Protein AF-A0AAI9LKE8-F1 (afdb_monomer)

Foldseek 3Di:
DDDDPPVLVVLVVVCVVVPDPLFDVVLVSVLVVLLVVLVVVLVVLLVVLVVVLVVLVVVLVVVVVVVVVVVVVVVVVDPDPVVVVVVVVVVVVVVVVSVVVSVVVNVVSVVVSVVVSVVSNVVSVVVVVVSVVVSPDGPDD

Mean predicted aligned error: 10.69 Å

Secondary structure (DSSP, 8-state):
--PPP-HHHHHHHHHHHT--TT--HHHHHHHHHHHHHHHHHHHHHHHHHHHHHHHHHHHHHHHHHHHHHHHHHHHHH---HHHHHHHHHHHHHHHHHHHHHHHHHHHHHHHHHHHHHHHHHHHHHHHHHHHHHHHTS----

Radius of gyration: 28.54 Å; Cα contacts (8 Å, |Δi|>4): 41; chains: 1; bounding box: 54×42×85 Å

Solvent-accessible surface area (backbone atoms only — not comparable to full-atom values): 7931 Å² total; per-residue (Å²): 135,84,74,76,82,54,68,67,60,56,50,49,54,57,48,67,77,58,72,53,91,89,61,68,62,66,62,52,54,50,52,54,50,52,53,52,53,37,53,50,50,26,50,48,38,44,51,52,35,51,50,49,52,54,52,50,54,51,50,53,51,54,52,51,52,51,52,50,52,52,49,54,56,53,55,79,70,56,91,53,74,70,62,52,56,58,48,50,56,52,52,52,54,52,50,51,54,52,51,51,49,52,52,50,53,53,50,51,48,55,50,47,26,52,51,53,24,48,51,42,49,52,54,48,52,55,49,52,53,53,51,52,54,59,68,66,52,74,85,81,125

Structure (mmCIF, N/CA/C/O backbone):
data_AF-A0AAI9LKE8-F1
#
_entry.id   AF-A0AAI9LKE8-F1
#
loop_
_atom_site.gro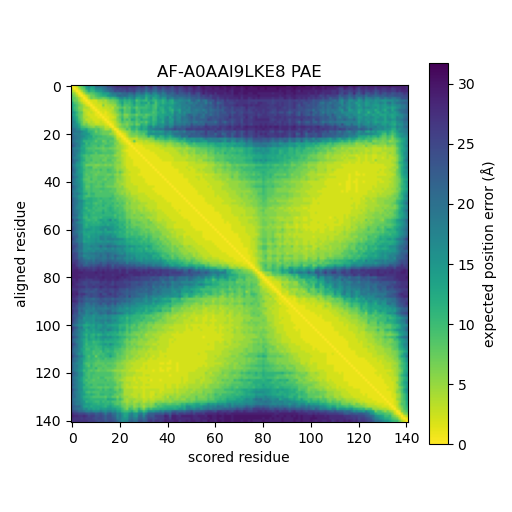up_PDB
_atom_site.id
_atom_site.type_symbol
_atom_site.label_atom_id
_atom_site.label_alt_id
_atom_site.label_comp_id
_atom_site.label_asym_id
_atom_site.label_entity_id
_atom_site.label_seq_id
_atom_site.pdbx_PDB_ins_code
_atom_site.Cartn_x
_atom_site.Cartn_y
_atom_site.Cartn_z
_atom_site.occupancy
_atom_site.B_iso_or_equiv
_atom_site.auth_seq_id
_atom_site.auth_comp_id
_atom_site.auth_asym_id
_atom_site.auth_atom_id
_atom_site.pdbx_PDB_model_num
ATOM 1 N N . MET A 1 1 ? 17.554 28.063 -16.365 1.00 35.84 1 MET A N 1
ATOM 2 C CA . MET A 1 1 ? 16.530 27.008 -16.217 1.00 35.84 1 MET A CA 1
ATOM 3 C C . MET A 1 1 ? 17.131 25.725 -16.773 1.00 35.84 1 MET A C 1
ATOM 5 O O . MET A 1 1 ? 17.137 25.557 -17.983 1.00 35.84 1 MET A O 1
ATOM 9 N N . ALA A 1 2 ? 17.767 24.900 -15.940 1.00 40.44 2 ALA A N 1
ATOM 10 C CA . ALA A 1 2 ? 18.323 23.631 -16.404 1.00 40.44 2 ALA A CA 1
ATOM 11 C C . ALA A 1 2 ? 17.180 22.613 -16.464 1.00 40.44 2 ALA A C 1
ATOM 13 O O . ALA A 1 2 ? 16.638 22.225 -15.432 1.00 40.44 2 ALA A O 1
ATOM 14 N N . THR A 1 3 ? 16.768 22.247 -17.674 1.00 47.47 3 THR A N 1
ATOM 15 C CA . THR A 1 3 ? 15.881 21.110 -17.915 1.00 47.47 3 THR A CA 1
ATOM 16 C C . THR A 1 3 ? 16.564 19.878 -17.330 1.00 47.47 3 THR A C 1
ATOM 18 O O . THR A 1 3 ? 17.712 19.604 -17.679 1.00 47.47 3 THR A O 1
ATOM 21 N N . ALA A 1 4 ? 15.902 19.170 -16.411 1.00 55.88 4 ALA A N 1
ATOM 22 C CA . ALA A 1 4 ? 16.426 17.909 -15.901 1.00 55.88 4 ALA A CA 1
ATOM 23 C C . ALA A 1 4 ? 16.731 16.996 -17.105 1.00 55.88 4 ALA A C 1
ATOM 25 O O . ALA A 1 4 ? 15.871 16.885 -17.988 1.00 55.88 4 ALA A O 1
ATOM 26 N N . PRO A 1 5 ? 17.940 16.412 -17.197 1.00 56.72 5 PRO A N 1
ATOM 27 C CA . PRO A 1 5 ? 18.307 15.566 -18.323 1.00 56.72 5 PRO A CA 1
ATOM 28 C C . PRO A 1 5 ? 17.294 14.430 -18.393 1.00 56.72 5 PRO A C 1
ATOM 30 O O . PRO A 1 5 ? 17.110 13.686 -17.430 1.00 56.72 5 PRO A O 1
ATOM 33 N N . ASN A 1 6 ? 16.555 14.369 -19.498 1.00 68.06 6 ASN A N 1
ATOM 34 C CA . ASN A 1 6 ? 15.546 13.349 -19.688 1.00 68.06 6 ASN A CA 1
ATOM 35 C C . ASN A 1 6 ? 16.302 12.055 -20.038 1.00 68.06 6 ASN A C 1
ATOM 37 O O . ASN A 1 6 ? 16.861 11.967 -21.135 1.00 68.06 6 ASN A O 1
ATOM 41 N N . PRO A 1 7 ? 16.367 11.057 -19.137 1.00 66.06 7 PRO A N 1
ATOM 42 C CA . PRO A 1 7 ? 17.236 9.892 -19.318 1.00 66.06 7 PRO A CA 1
ATOM 43 C C . PRO A 1 7 ? 16.906 9.138 -20.612 1.00 66.06 7 PRO A C 1
ATOM 45 O O . PRO A 1 7 ? 17.780 8.553 -21.247 1.00 66.06 7 PRO A O 1
ATOM 48 N N . PHE A 1 8 ? 15.655 9.234 -21.064 1.00 66.25 8 PHE A N 1
ATOM 49 C CA . PHE A 1 8 ? 15.201 8.695 -22.338 1.00 66.25 8 PHE A CA 1
ATOM 50 C C . PHE A 1 8 ? 15.860 9.356 -23.555 1.00 66.25 8 PHE A C 1
ATOM 52 O O . PHE A 1 8 ? 16.210 8.659 -24.507 1.00 66.25 8 PHE A O 1
ATOM 59 N N . THR A 1 9 ? 16.063 10.678 -23.551 1.00 70.62 9 THR A N 1
ATOM 60 C CA . THR A 1 9 ? 16.678 11.379 -24.692 1.00 70.62 9 THR A CA 1
ATOM 61 C C . THR A 1 9 ? 18.171 11.098 -24.809 1.00 70.62 9 THR A C 1
ATOM 63 O O . THR A 1 9 ? 18.682 11.005 -25.924 1.00 70.62 9 THR A O 1
ATOM 66 N N . ASP A 1 10 ? 18.861 10.900 -23.686 1.00 73.19 10 ASP A N 1
ATOM 67 C CA . ASP A 1 10 ? 20.295 10.592 -23.684 1.00 73.19 10 ASP A CA 1
ATOM 68 C C . ASP A 1 10 ? 20.560 9.145 -24.112 1.00 73.19 10 ASP A C 1
ATOM 70 O O . ASP A 1 10 ? 21.466 8.891 -24.907 1.00 73.19 10 ASP A O 1
ATOM 74 N N . ILE A 1 11 ? 19.706 8.206 -23.685 1.00 69.12 11 ILE A N 1
ATOM 75 C CA . ILE A 1 11 ? 19.717 6.824 -24.182 1.00 69.12 11 ILE A CA 1
ATOM 76 C C . ILE A 1 11 ? 19.443 6.803 -25.690 1.00 69.12 11 ILE A C 1
ATOM 78 O O . ILE A 1 11 ? 20.171 6.149 -26.427 1.00 69.12 11 ILE A O 1
ATOM 82 N N . THR A 1 12 ? 18.451 7.559 -26.170 1.00 68.69 12 THR A N 1
ATOM 83 C CA . THR A 1 12 ? 18.125 7.622 -27.607 1.00 68.69 12 THR A CA 1
ATOM 84 C C . THR A 1 12 ? 19.320 8.117 -28.432 1.00 68.69 12 THR A C 1
ATOM 86 O O . THR A 1 12 ? 19.683 7.485 -29.419 1.00 68.69 12 THR A O 1
ATOM 89 N N . LYS A 1 13 ? 20.006 9.178 -27.985 1.00 71.19 13 LYS A N 1
ATOM 90 C CA . LYS A 1 13 ? 21.203 9.714 -28.660 1.00 71.19 13 LYS A CA 1
ATOM 91 C C . LYS A 1 13 ? 22.396 8.756 -28.646 1.00 71.19 13 LYS A C 1
ATOM 93 O O . LYS A 1 13 ? 23.087 8.630 -29.655 1.00 71.19 13 LYS A O 1
ATOM 98 N N . LEU A 1 14 ? 22.646 8.079 -27.524 1.00 68.06 14 LEU A N 1
ATOM 99 C CA . LEU A 1 14 ? 23.705 7.065 -27.423 1.00 68.06 14 LEU A CA 1
ATOM 100 C C . LEU A 1 14 ? 23.441 5.874 -28.356 1.00 68.06 14 LEU A C 1
ATOM 102 O O . LEU A 1 14 ? 24.366 5.351 -28.975 1.00 68.06 14 LEU A O 1
ATOM 106 N N . LEU A 1 15 ? 22.177 5.475 -28.490 1.00 62.56 15 LEU A N 1
ATOM 107 C CA . LEU A 1 15 ? 21.743 4.370 -29.343 1.00 62.56 15 LEU A CA 1
ATOM 108 C C . LEU A 1 15 ? 21.756 4.729 -30.841 1.00 62.56 15 LEU A C 1
ATOM 110 O O . LEU A 1 15 ? 22.109 3.885 -31.662 1.00 62.56 15 LEU A O 1
ATOM 114 N N . GLU A 1 16 ? 21.445 5.975 -31.210 1.00 67.94 16 GLU A N 1
ATOM 115 C CA . GLU A 1 16 ? 21.570 6.476 -32.589 1.00 67.94 16 GLU A CA 1
ATOM 116 C C . GLU A 1 16 ? 23.020 6.486 -33.095 1.00 67.94 16 GLU A C 1
ATOM 118 O O . GLU A 1 16 ? 23.255 6.255 -34.283 1.00 67.94 16 GLU A O 1
ATOM 123 N N . GLN A 1 17 ? 23.989 6.722 -32.205 1.00 67.38 17 GLN A N 1
ATOM 124 C CA . GLN A 1 17 ? 25.419 6.689 -32.531 1.00 67.38 17 GLN A CA 1
ATOM 125 C C . GLN A 1 17 ? 25.971 5.262 -32.693 1.00 67.38 17 GLN A C 1
ATOM 127 O O . GLN A 1 17 ? 26.956 5.068 -33.399 1.00 67.38 17 GLN A O 1
ATOM 132 N N . TYR A 1 18 ? 25.319 4.262 -32.090 1.00 62.03 18 TYR A N 1
ATOM 133 C CA . TYR A 1 18 ? 25.705 2.845 -32.109 1.00 62.03 18 TYR A CA 1
ATOM 134 C C . TYR A 1 18 ? 24.708 1.986 -32.905 1.00 62.03 18 TYR A C 1
ATOM 136 O O . TYR A 1 18 ? 24.372 0.881 -32.486 1.00 62.03 18 TYR A O 1
ATOM 144 N N . LYS A 1 19 ? 24.206 2.466 -34.054 1.00 60.47 19 LYS A N 1
ATOM 145 C CA . LYS A 1 19 ? 23.330 1.668 -34.938 1.00 60.47 19 LYS A CA 1
ATOM 146 C C . LYS A 1 19 ? 24.004 0.343 -35.320 1.00 60.47 19 LYS A C 1
ATOM 148 O O . LYS A 1 19 ? 24.828 0.294 -36.230 1.00 60.47 19 LYS A O 1
ATOM 153 N N . LEU A 1 20 ? 23.636 -0.731 -34.624 1.00 64.12 20 LEU A N 1
ATOM 154 C CA . LEU A 1 20 ? 24.098 -2.085 -34.897 1.00 64.12 20 LEU A CA 1
ATOM 155 C C . LEU A 1 20 ? 23.227 -2.679 -36.017 1.00 64.12 20 LEU A C 1
ATOM 157 O O . LEU A 1 20 ? 22.007 -2.767 -35.849 1.00 64.12 20 LEU A O 1
ATOM 161 N N . PRO A 1 21 ? 23.804 -3.073 -37.167 1.00 63.34 21 PRO A N 1
ATOM 162 C CA . PRO A 1 21 ? 23.034 -3.686 -38.243 1.00 63.34 21 PRO A CA 1
ATOM 163 C C . PRO A 1 21 ? 22.354 -4.970 -37.744 1.00 63.34 21 PRO A C 1
ATOM 165 O O . PRO A 1 21 ? 23.006 -5.841 -37.173 1.00 63.34 21 PRO A O 1
ATOM 168 N N . GLY A 1 22 ? 21.036 -5.070 -37.946 1.00 65.44 22 GLY A N 1
ATOM 169 C CA . GLY A 1 22 ? 20.217 -6.206 -37.502 1.00 65.44 22 GLY A CA 1
ATOM 170 C C . GLY A 1 22 ? 19.532 -6.048 -36.136 1.00 65.44 22 GLY A C 1
ATOM 171 O O . GLY A 1 22 ? 18.836 -6.971 -35.724 1.00 65.44 22 GLY A O 1
ATOM 172 N N . VAL A 1 23 ? 19.680 -4.908 -35.447 1.00 70.88 23 VAL A N 1
ATOM 173 C CA . VAL A 1 23 ? 19.014 -4.628 -34.159 1.00 70.88 23 VAL A CA 1
ATOM 174 C C . VAL A 1 23 ? 17.944 -3.543 -34.322 1.00 70.88 23 VAL A C 1
ATOM 176 O O . VAL A 1 23 ? 18.231 -2.446 -34.801 1.00 70.88 23 VAL A O 1
ATOM 179 N N . ASP A 1 24 ? 16.711 -3.828 -33.892 1.00 78.12 24 ASP A N 1
ATOM 180 C CA . ASP A 1 24 ? 15.621 -2.846 -33.875 1.00 78.12 24 ASP A CA 1
ATOM 181 C C . ASP A 1 24 ? 15.693 -1.953 -32.623 1.00 78.12 24 ASP A C 1
ATOM 183 O O . ASP A 1 24 ? 15.239 -2.309 -31.532 1.00 78.12 24 ASP A O 1
ATOM 187 N N . MET A 1 25 ? 16.275 -0.764 -32.792 1.00 75.94 25 MET A N 1
ATOM 188 C CA . MET A 1 25 ? 16.451 0.213 -31.712 1.00 75.94 25 MET A CA 1
ATOM 189 C C . MET A 1 25 ? 15.130 0.822 -31.231 1.00 75.94 25 MET A C 1
ATOM 191 O O . MET A 1 25 ? 15.024 1.179 -30.057 1.00 75.94 25 MET A O 1
ATOM 195 N N . THR A 1 26 ? 14.118 0.914 -32.099 1.00 80.31 26 THR A N 1
ATOM 196 C CA . THR A 1 26 ? 12.791 1.421 -31.726 1.00 80.31 26 THR A CA 1
ATOM 197 C C . THR A 1 26 ? 12.150 0.485 -30.711 1.00 80.31 26 THR A C 1
ATOM 199 O O . THR A 1 26 ? 11.710 0.933 -29.653 1.00 80.31 26 THR A O 1
ATOM 202 N N . SER A 1 27 ? 12.216 -0.823 -30.972 1.00 81.75 27 SER A N 1
ATOM 203 C CA . SER A 1 27 ? 11.731 -1.853 -30.049 1.00 81.75 27 SER A CA 1
ATOM 204 C C . SER A 1 27 ? 12.435 -1.810 -28.684 1.00 81.75 27 SER A C 1
ATOM 206 O O . SER A 1 27 ? 11.796 -2.010 -27.651 1.00 81.75 27 SER A O 1
ATOM 208 N N . ILE A 1 28 ? 13.736 -1.492 -28.637 1.00 81.81 28 ILE A N 1
ATOM 209 C CA . ILE A 1 28 ? 14.483 -1.346 -27.372 1.00 81.81 28 ILE A CA 1
ATOM 210 C C . ILE A 1 28 ? 14.013 -0.118 -26.582 1.00 81.81 28 I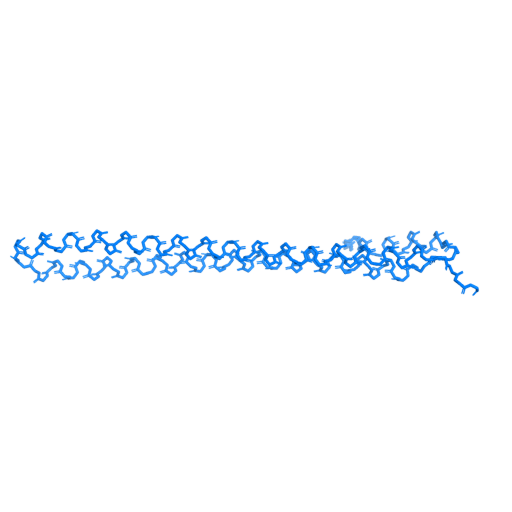LE A C 1
ATOM 212 O O . ILE A 1 28 ? 13.817 -0.202 -25.367 1.00 81.81 28 ILE A O 1
ATOM 216 N N . ILE A 1 29 ? 13.834 1.024 -27.249 1.00 84.56 29 ILE A N 1
ATOM 217 C CA . ILE A 1 29 ? 13.359 2.257 -26.604 1.00 84.56 29 ILE A CA 1
ATOM 218 C C . ILE A 1 29 ? 11.939 2.057 -26.067 1.00 84.56 29 ILE A C 1
ATOM 220 O O . ILE A 1 29 ? 11.653 2.433 -24.928 1.00 84.56 29 ILE A O 1
ATOM 224 N N . GLU A 1 30 ? 11.064 1.415 -26.841 1.00 86.31 30 GLU A N 1
ATOM 225 C CA . GLU A 1 30 ? 9.719 1.061 -26.388 1.00 86.31 30 GLU A CA 1
ATOM 226 C C . GLU A 1 30 ? 9.742 0.101 -25.195 1.00 86.31 30 GLU A C 1
ATOM 228 O O . GLU A 1 30 ? 9.017 0.325 -24.226 1.00 86.31 30 GLU A O 1
ATOM 233 N N . ALA A 1 31 ? 10.602 -0.922 -25.203 1.00 86.06 31 ALA A N 1
ATOM 234 C CA . ALA A 1 31 ? 10.762 -1.828 -24.066 1.00 86.06 31 ALA A CA 1
ATOM 235 C C . ALA A 1 31 ? 11.171 -1.071 -22.789 1.00 86.06 31 ALA A C 1
ATOM 237 O O . ALA A 1 31 ? 10.595 -1.294 -21.723 1.00 86.06 31 ALA A O 1
ATOM 238 N N . ARG A 1 32 ? 12.099 -0.110 -22.900 1.00 85.62 32 ARG A N 1
ATOM 239 C CA . ARG A 1 32 ? 12.520 0.738 -21.770 1.00 85.62 32 ARG A CA 1
ATOM 240 C C . ARG A 1 32 ? 11.430 1.682 -21.284 1.00 85.62 32 ARG A C 1
ATOM 242 O O . ARG A 1 32 ? 11.326 1.934 -20.085 1.00 85.62 32 ARG A O 1
ATOM 249 N N . ARG A 1 33 ? 10.604 2.196 -22.195 1.00 89.19 33 ARG A N 1
ATOM 250 C CA . ARG A 1 33 ? 9.421 2.983 -21.837 1.00 89.19 33 ARG A CA 1
ATOM 251 C C . ARG A 1 33 ? 8.444 2.150 -21.007 1.00 89.19 33 ARG A C 1
ATOM 253 O O . ARG A 1 33 ? 8.051 2.590 -19.930 1.00 89.19 33 ARG A O 1
ATOM 260 N N . LYS A 1 34 ? 8.136 0.929 -21.457 1.00 91.38 34 LYS A N 1
ATOM 261 C CA . LYS A 1 34 ? 7.254 -0.010 -20.743 1.00 91.38 34 LYS A CA 1
ATOM 262 C C . LYS A 1 34 ? 7.797 -0.399 -19.366 1.00 91.38 34 LYS A C 1
ATOM 264 O O . LYS A 1 34 ? 7.010 -0.562 -18.440 1.00 91.38 34 LYS A O 1
ATOM 269 N N . ASP A 1 35 ? 9.119 -0.529 -19.209 1.00 91.50 35 ASP A N 1
ATOM 270 C CA . ASP A 1 35 ? 9.741 -0.782 -17.897 1.00 91.50 35 ASP A CA 1
ATOM 271 C C . ASP A 1 35 ? 9.395 0.332 -16.899 1.00 91.50 35 ASP A C 1
ATOM 273 O O . ASP A 1 35 ? 8.996 0.067 -15.766 1.00 91.50 35 ASP A O 1
ATOM 277 N N . ILE A 1 36 ? 9.514 1.589 -17.330 1.00 92.69 36 ILE A N 1
ATOM 278 C CA . ILE A 1 36 ? 9.260 2.752 -16.474 1.00 92.69 36 ILE A CA 1
ATOM 279 C C . ILE A 1 36 ? 7.768 2.922 -16.191 1.00 92.69 36 ILE A C 1
ATOM 281 O O . ILE A 1 36 ? 7.405 3.237 -15.060 1.00 92.69 36 ILE A O 1
ATOM 285 N N . GLU A 1 37 ? 6.904 2.652 -17.168 1.00 92.19 37 GLU A N 1
ATOM 286 C CA . GLU A 1 37 ? 5.453 2.629 -16.961 1.00 92.19 37 GLU A CA 1
ATOM 287 C C . GLU A 1 37 ? 5.043 1.554 -15.944 1.00 92.19 37 GLU A C 1
ATOM 289 O O . GLU A 1 37 ? 4.254 1.834 -15.045 1.00 92.19 37 GLU A O 1
ATOM 294 N N . ALA A 1 38 ? 5.627 0.353 -16.013 1.00 94.38 38 ALA A N 1
ATOM 295 C CA . ALA A 1 38 ? 5.357 -0.712 -15.050 1.00 94.38 38 ALA A CA 1
ATOM 296 C C . ALA A 1 38 ? 5.818 -0.347 -13.629 1.00 94.38 38 ALA A C 1
ATOM 298 O O . ALA A 1 38 ? 5.098 -0.598 -12.664 1.00 94.38 38 ALA A O 1
ATOM 299 N N . LEU A 1 39 ? 6.992 0.280 -13.487 1.00 92.06 39 LEU A N 1
ATOM 300 C CA . LEU A 1 39 ? 7.470 0.776 -12.192 1.00 92.06 39 LEU A CA 1
ATOM 301 C C . LEU A 1 39 ? 6.589 1.907 -11.649 1.00 92.06 39 LEU A C 1
ATOM 303 O O . LEU A 1 39 ? 6.306 1.946 -10.452 1.00 92.06 39 LEU A O 1
ATOM 307 N N . ALA A 1 40 ? 6.147 2.823 -12.511 1.00 94.56 40 ALA A N 1
ATOM 308 C CA . ALA A 1 40 ? 5.232 3.891 -12.129 1.00 94.56 40 ALA A CA 1
ATOM 309 C C . ALA A 1 40 ? 3.887 3.328 -11.649 1.00 94.56 40 ALA A C 1
ATOM 311 O O . ALA A 1 40 ? 3.388 3.752 -10.609 1.00 94.56 40 ALA A O 1
ATOM 312 N N . GLU A 1 41 ? 3.341 2.334 -12.351 1.00 94.75 41 GLU A N 1
ATOM 313 C CA . GLU A 1 41 ? 2.091 1.680 -11.969 1.00 94.75 41 GLU A CA 1
ATOM 314 C C . GLU A 1 41 ? 2.229 0.887 -10.663 1.00 94.75 41 GLU A C 1
ATOM 316 O O . GLU A 1 41 ? 1.390 1.017 -9.775 1.00 94.75 41 GLU A O 1
ATOM 321 N N . ALA A 1 42 ? 3.320 0.136 -10.479 1.00 93.50 42 ALA A N 1
ATOM 322 C CA . ALA A 1 42 ? 3.595 -0.549 -9.215 1.00 93.50 42 ALA A CA 1
ATOM 323 C C . ALA A 1 42 ? 3.695 0.439 -8.035 1.00 93.50 42 ALA A C 1
ATOM 325 O O . ALA A 1 42 ? 3.137 0.189 -6.965 1.00 93.50 42 ALA A O 1
ATOM 326 N N . ASN A 1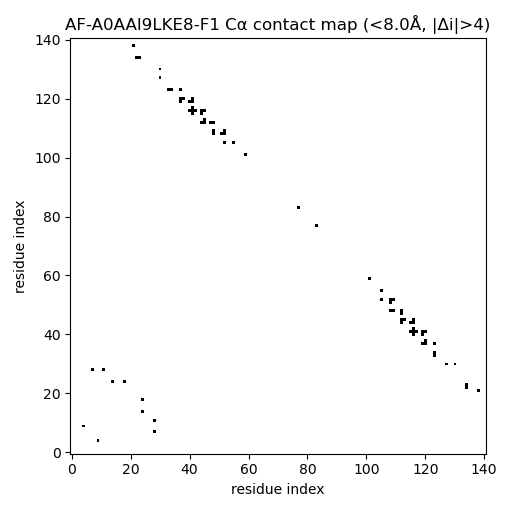 43 ? 4.341 1.594 -8.238 1.00 93.62 43 ASN A N 1
ATOM 327 C CA . ASN A 1 43 ? 4.388 2.665 -7.239 1.00 93.62 43 ASN A CA 1
ATOM 328 C C . ASN A 1 43 ? 3.006 3.271 -6.965 1.00 93.62 43 ASN A C 1
ATOM 330 O O . ASN A 1 43 ? 2.689 3.550 -5.808 1.00 93.62 43 ASN A O 1
ATOM 334 N N . ARG A 1 44 ? 2.173 3.455 -7.998 1.00 95.81 44 ARG A N 1
ATOM 335 C CA . ARG A 1 44 ? 0.790 3.930 -7.846 1.00 95.81 44 ARG A CA 1
ATOM 336 C C . ARG A 1 44 ? -0.019 2.971 -6.972 1.00 95.81 44 ARG A C 1
ATOM 338 O O . ARG A 1 44 ? -0.625 3.416 -6.004 1.00 95.81 44 ARG A O 1
ATOM 345 N N . ILE A 1 45 ? 0.045 1.668 -7.251 1.00 95.62 45 ILE A N 1
ATOM 346 C CA . ILE A 1 45 ? -0.632 0.618 -6.469 1.00 95.62 45 ILE A CA 1
ATOM 347 C C . ILE A 1 45 ? -0.161 0.621 -5.009 1.00 95.62 45 ILE A C 1
ATOM 349 O O . ILE A 1 45 ? -0.977 0.527 -4.090 1.00 95.62 45 ILE A O 1
ATOM 353 N N . ALA A 1 46 ? 1.146 0.753 -4.774 1.00 92.19 46 ALA A N 1
ATOM 354 C CA . ALA A 1 46 ? 1.690 0.839 -3.421 1.00 92.19 46 ALA A CA 1
ATOM 355 C C . ALA A 1 46 ? 1.182 2.090 -2.679 1.00 92.19 46 ALA A C 1
ATOM 357 O O . ALA A 1 46 ? 0.793 2.013 -1.512 1.00 92.19 46 ALA A O 1
ATOM 358 N N . TYR A 1 47 ? 1.142 3.239 -3.359 1.00 94.44 47 TYR A N 1
ATOM 359 C CA . TYR A 1 47 ? 0.653 4.490 -2.783 1.00 94.44 47 TYR A CA 1
ATOM 360 C C . TYR A 1 47 ? -0.845 4.431 -2.459 1.00 94.44 47 TYR A C 1
ATOM 362 O O . TYR A 1 47 ? -1.255 4.813 -1.363 1.00 94.44 47 TYR A O 1
ATOM 370 N N . GLU A 1 48 ? -1.656 3.888 -3.366 1.00 94.88 48 GLU A N 1
ATOM 371 C CA . GLU A 1 48 ? -3.090 3.667 -3.152 1.00 94.88 48 GLU A CA 1
ATOM 372 C C . GLU A 1 48 ? -3.348 2.671 -2.020 1.00 94.88 48 GLU A C 1
ATOM 374 O O . GLU A 1 48 ? -4.222 2.902 -1.185 1.00 94.88 48 GLU A O 1
ATOM 379 N N . GLY A 1 49 ? -2.539 1.613 -1.917 1.00 94.88 49 GLY A N 1
ATOM 380 C CA . GLY A 1 49 ? -2.572 0.688 -0.786 1.00 94.88 49 GLY A CA 1
ATOM 381 C C . GLY A 1 49 ? -2.319 1.392 0.547 1.00 94.88 49 GLY A C 1
ATOM 382 O O . GLY A 1 49 ? -3.061 1.187 1.509 1.00 94.88 49 GLY A O 1
ATOM 383 N N . MET A 1 50 ? -1.325 2.283 0.603 1.00 93.25 50 MET A N 1
ATOM 384 C CA . MET A 1 50 ? -1.043 3.075 1.801 1.00 93.25 50 MET A CA 1
ATOM 385 C C . MET A 1 50 ? -2.181 4.048 2.137 1.00 93.25 50 MET A C 1
ATOM 387 O O . MET A 1 50 ? -2.567 4.158 3.301 1.00 93.25 50 MET A O 1
ATOM 391 N N . GLN A 1 51 ? -2.763 4.717 1.138 1.00 95.69 51 GLN A N 1
ATOM 392 C CA . GLN A 1 51 ? -3.935 5.570 1.346 1.00 95.69 51 GLN A CA 1
ATOM 393 C C . GLN A 1 51 ? -5.123 4.776 1.896 1.00 95.69 51 GLN A C 1
ATOM 395 O O . GLN A 1 51 ? -5.767 5.219 2.848 1.00 95.69 51 GLN A O 1
ATOM 400 N N . ALA A 1 52 ? -5.384 3.591 1.346 1.00 95.38 52 ALA A N 1
ATOM 401 C CA . ALA A 1 52 ? -6.456 2.724 1.807 1.00 95.38 52 ALA A CA 1
ATOM 402 C C . ALA A 1 52 ? -6.230 2.281 3.265 1.00 95.38 52 ALA A C 1
ATOM 404 O O . ALA A 1 52 ? -7.155 2.338 4.075 1.00 95.38 52 ALA A O 1
ATOM 405 N N . LEU A 1 53 ? -4.997 1.916 3.640 1.00 93.88 53 LEU A N 1
ATOM 406 C CA . LEU A 1 53 ? -4.652 1.582 5.029 1.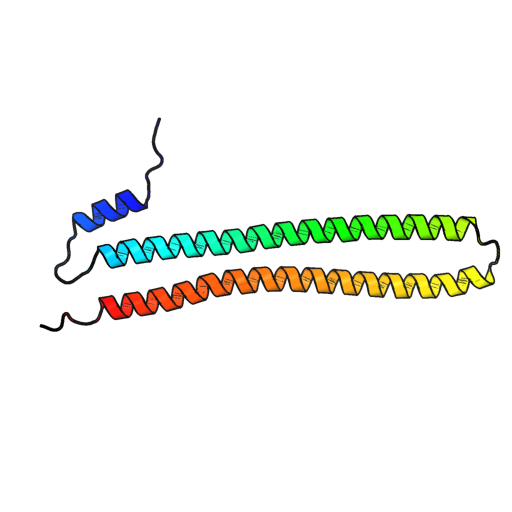00 93.88 53 LEU A CA 1
ATOM 407 C C . LEU A 1 53 ? -4.923 2.753 5.989 1.00 93.88 53 LEU A C 1
ATOM 409 O O . LEU A 1 53 ? -5.525 2.554 7.044 1.00 93.88 53 LEU A O 1
ATOM 413 N N . VAL A 1 54 ? -4.539 3.980 5.616 1.00 94.44 54 VAL A N 1
ATOM 414 C CA . VAL A 1 54 ? -4.798 5.188 6.424 1.00 94.44 54 VAL A CA 1
ATOM 415 C C . VAL A 1 54 ? -6.298 5.449 6.580 1.00 94.44 54 VAL A C 1
ATOM 417 O O . VAL A 1 54 ? -6.768 5.761 7.680 1.00 94.44 54 VAL A O 1
ATOM 420 N N . GLN A 1 55 ? -7.070 5.292 5.503 1.00 95.44 55 GLN A N 1
ATOM 421 C CA . GLN A 1 55 ? -8.528 5.408 5.556 1.00 95.44 55 GLN A CA 1
ATOM 422 C C . GLN A 1 55 ? -9.124 4.376 6.518 1.00 95.44 55 GLN A 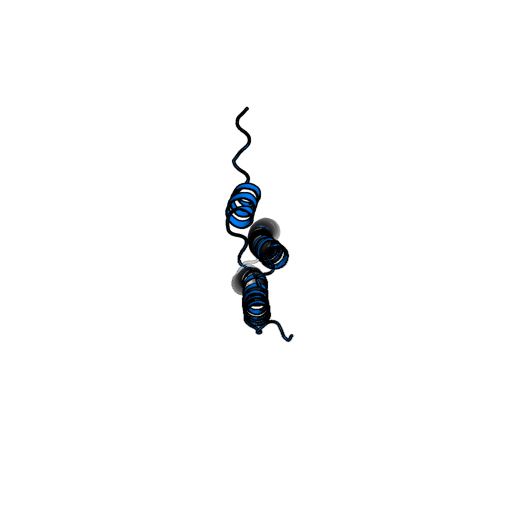C 1
ATOM 424 O O . GLN A 1 55 ? -9.913 4.743 7.391 1.00 95.44 55 GLN A O 1
ATOM 429 N N . LYS A 1 56 ? -8.682 3.114 6.440 1.00 94.38 56 LYS A N 1
ATOM 430 C CA . LYS A 1 56 ? -9.148 2.051 7.338 1.00 94.38 56 LYS A CA 1
ATOM 431 C C . LYS A 1 56 ? -8.805 2.341 8.797 1.00 94.38 56 LYS A C 1
ATOM 433 O O . LYS A 1 56 ? -9.645 2.161 9.675 1.00 94.38 56 LYS A O 1
ATOM 438 N N . GLN A 1 57 ? -7.603 2.839 9.077 1.00 91.06 57 GLN A N 1
ATOM 439 C CA . GLN A 1 57 ? -7.212 3.202 10.439 1.00 91.06 57 GLN A CA 1
ATOM 440 C C . GLN A 1 57 ? -8.059 4.356 11.001 1.00 91.06 57 GLN A C 1
ATOM 442 O O . GLN A 1 57 ? -8.414 4.348 12.181 1.00 91.06 57 GLN A O 1
ATOM 447 N N . THR A 1 58 ? -8.451 5.304 10.147 1.00 94.81 58 THR A N 1
ATOM 448 C CA . THR A 1 58 ? -9.362 6.399 10.514 1.00 94.81 58 THR A CA 1
ATOM 449 C C . THR A 1 58 ? -10.777 5.884 10.795 1.00 94.81 58 THR A C 1
ATOM 451 O O . THR A 1 58 ? -11.399 6.293 11.776 1.00 94.81 58 THR A O 1
ATOM 454 N N . GLU A 1 59 ? -11.275 4.946 9.984 1.00 94.19 59 GLU A N 1
ATOM 455 C CA . GLU A 1 59 ? -12.567 4.280 10.194 1.00 94.19 59 GLU A CA 1
ATOM 456 C C . GLU A 1 59 ? -12.600 3.525 11.533 1.00 94.19 59 GLU A C 1
ATOM 458 O O . GLU A 1 59 ? -13.533 3.699 12.319 1.00 94.19 59 GLU A O 1
ATOM 463 N N . ILE A 1 60 ? -11.551 2.749 11.833 1.00 93.06 60 ILE A N 1
ATOM 464 C CA . ILE A 1 60 ? -11.410 2.015 13.100 1.00 93.06 60 ILE A CA 1
ATOM 465 C C . ILE A 1 60 ? -11.459 2.979 14.290 1.00 93.06 60 ILE A C 1
ATOM 467 O O . ILE A 1 60 ? -12.169 2.717 15.264 1.00 93.06 60 ILE A O 1
ATOM 471 N N . LEU A 1 61 ? -10.741 4.104 14.214 1.00 91.31 61 LEU A N 1
ATOM 472 C CA . LEU A 1 61 ? -10.739 5.118 15.269 1.00 91.31 61 LEU A CA 1
ATOM 473 C C . LEU A 1 61 ? -12.129 5.734 15.461 1.00 91.31 61 LEU A C 1
ATOM 475 O O . LEU A 1 61 ? -12.614 5.817 16.590 1.00 91.31 61 LEU A O 1
ATOM 479 N N . SER A 1 62 ? -12.779 6.139 14.368 1.00 92.69 62 SER A N 1
ATOM 4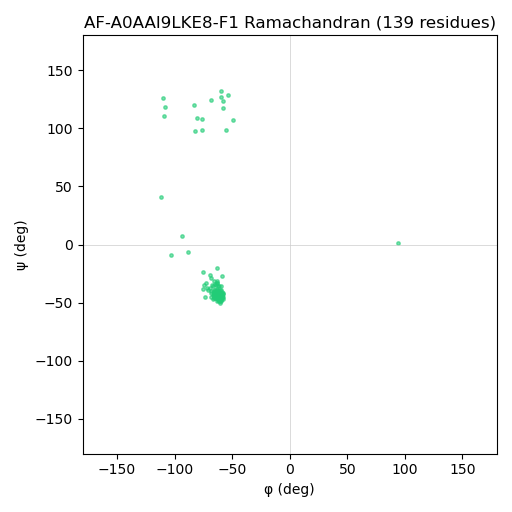80 C CA . SER A 1 62 ? -14.120 6.728 14.403 1.00 92.69 62 SER A CA 1
ATOM 481 C C . SER A 1 62 ? -15.131 5.775 15.044 1.00 92.69 62 SER A C 1
ATOM 483 O O . SER A 1 62 ? -15.848 6.160 15.971 1.00 92.69 62 SER A O 1
ATOM 485 N N . LYS A 1 63 ? -15.117 4.505 14.629 1.00 90.19 63 LYS A N 1
ATOM 486 C CA . LYS A 1 63 ? -15.992 3.466 15.176 1.00 90.19 63 LYS A CA 1
ATOM 487 C C . LYS A 1 63 ? -15.717 3.202 16.657 1.00 90.19 63 LYS A C 1
ATOM 489 O O . LYS A 1 63 ? -16.652 3.131 17.449 1.00 90.19 63 LYS A O 1
ATOM 494 N N . SER A 1 64 ? -14.446 3.145 17.054 1.00 88.56 64 SER A N 1
ATOM 495 C CA . SER A 1 64 ? -14.061 2.955 18.460 1.00 88.56 64 SER A CA 1
ATOM 496 C C . SER A 1 64 ? -14.563 4.102 19.349 1.00 88.56 64 SER A C 1
ATOM 498 O O . SER A 1 64 ? -15.061 3.866 20.447 1.00 88.56 64 SER A O 1
ATOM 500 N N . MET A 1 65 ? -14.499 5.351 18.872 1.00 87.69 65 MET A N 1
ATOM 501 C CA . MET A 1 65 ? -15.033 6.510 19.603 1.00 87.69 65 MET A CA 1
ATOM 502 C C . MET A 1 65 ? -16.558 6.454 19.754 1.00 87.69 65 MET A C 1
ATOM 504 O O . MET A 1 65 ? -17.083 6.775 20.822 1.00 87.69 65 MET A O 1
ATOM 508 N N . GLN A 1 66 ? -17.272 6.006 18.717 1.00 89.94 66 GLN A N 1
ATOM 509 C CA . GLN A 1 66 ? -18.720 5.788 18.783 1.00 89.94 66 GLN A CA 1
ATOM 510 C C . GLN A 1 66 ? -19.084 4.691 19.796 1.00 89.94 66 GLN A C 1
ATOM 512 O O . GLN A 1 66 ? -20.013 4.868 20.585 1.00 89.94 66 GLN A O 1
ATOM 517 N N . GLU A 1 67 ? -18.335 3.586 19.825 1.00 85.69 67 GLU A N 1
ATOM 518 C CA . GLU A 1 67 ? -18.536 2.491 20.784 1.00 85.69 67 GLU A CA 1
ATOM 519 C C . GLU A 1 67 ? -18.298 2.943 22.236 1.00 85.69 67 GLU A C 1
ATOM 521 O O . GLU A 1 67 ? -19.093 2.615 23.125 1.00 85.69 67 GLU A O 1
ATOM 526 N N . ILE A 1 68 ? -17.266 3.761 22.482 1.00 84.19 68 ILE A N 1
ATOM 527 C CA . ILE A 1 68 ? -17.004 4.361 23.800 1.00 84.19 68 ILE A CA 1
ATOM 528 C C . ILE A 1 68 ? -18.171 5.258 24.226 1.00 84.19 68 ILE A C 1
ATOM 530 O O . ILE A 1 68 ? -18.672 5.126 25.345 1.00 84.19 68 ILE A O 1
ATOM 534 N N . GLN A 1 69 ? -18.643 6.142 23.341 1.00 86.06 69 GLN A N 1
ATOM 535 C CA . GLN A 1 69 ? -19.756 7.045 23.643 1.00 86.06 69 GLN A CA 1
ATOM 536 C C . GLN A 1 69 ? -21.049 6.274 23.949 1.00 86.06 69 GLN A C 1
ATOM 538 O O . GLN A 1 69 ? -21.738 6.581 24.926 1.00 86.06 69 GLN A O 1
ATOM 543 N N . ALA A 1 70 ? -21.350 5.237 23.164 1.00 85.38 70 ALA A N 1
ATOM 544 C CA . ALA A 1 70 ? -22.503 4.373 23.389 1.00 85.38 70 ALA A CA 1
ATOM 545 C C . ALA A 1 70 ? -22.404 3.620 24.726 1.00 85.38 70 ALA A C 1
ATOM 547 O O . ALA A 1 70 ? -23.390 3.516 25.457 1.00 85.38 70 ALA A O 1
ATOM 548 N N . THR A 1 71 ? -21.215 3.124 25.077 1.00 81.88 71 THR A N 1
ATOM 549 C CA . THR A 1 71 ? -20.978 2.428 26.352 1.00 81.88 71 THR A CA 1
ATOM 550 C C . THR A 1 71 ? -21.147 3.375 27.540 1.00 81.88 71 THR A C 1
ATOM 552 O O . THR A 1 71 ? -21.836 3.032 28.499 1.00 81.88 71 THR A O 1
ATOM 555 N N . ALA A 1 72 ? -20.612 4.597 27.454 1.00 81.38 72 ALA A N 1
ATOM 556 C CA . ALA A 1 72 ? -20.766 5.615 28.492 1.00 81.38 72 ALA A CA 1
ATOM 557 C C . ALA A 1 72 ? -22.241 6.003 28.720 1.00 81.38 72 ALA A C 1
ATOM 559 O O . ALA A 1 72 ? -22.691 6.069 29.865 1.00 81.38 72 ALA A O 1
ATOM 560 N N . GLN A 1 73 ? -23.024 6.185 27.649 1.00 82.81 73 GLN A N 1
ATOM 561 C CA . GLN A 1 73 ? -24.469 6.450 27.749 1.00 82.81 73 GLN A CA 1
ATOM 562 C C . GLN A 1 73 ? -25.236 5.284 28.389 1.00 82.81 73 GLN A C 1
ATOM 564 O O . GLN A 1 73 ? -26.112 5.492 29.233 1.00 82.81 73 GLN A O 1
ATOM 569 N N . LYS A 1 74 ? -24.894 4.043 28.024 1.00 75.25 74 LYS A N 1
ATOM 570 C CA . LYS A 1 74 ? -25.500 2.835 28.608 1.00 75.25 74 LYS A CA 1
ATOM 571 C C . LYS A 1 74 ? -25.150 2.655 30.087 1.00 75.25 74 LYS A C 1
ATOM 573 O O . LYS A 1 74 ? -25.988 2.203 30.859 1.00 75.25 74 LYS A O 1
ATOM 578 N N . MET A 1 75 ? -23.935 3.019 30.500 1.00 72.12 75 MET A N 1
ATOM 579 C CA . MET A 1 75 ? -23.536 2.993 31.911 1.00 72.12 75 MET A CA 1
ATOM 580 C C . MET A 1 75 ? -24.272 4.046 32.740 1.00 72.12 75 MET A C 1
ATOM 582 O O . MET A 1 75 ? -24.713 3.744 33.844 1.00 72.12 75 MET A O 1
ATOM 586 N N . ALA A 1 76 ? -24.462 5.252 32.199 1.00 74.38 76 ALA A N 1
ATOM 587 C CA . ALA A 1 76 ? -25.205 6.319 32.871 1.00 74.38 76 ALA A CA 1
ATOM 588 C C . ALA A 1 76 ? -26.688 5.973 33.115 1.00 74.38 76 ALA A C 1
ATOM 590 O O . ALA A 1 76 ? -27.330 6.579 33.968 1.00 74.38 76 ALA A O 1
ATOM 591 N N . THR A 1 77 ? -27.235 5.000 32.379 1.00 72.88 77 THR A N 1
ATOM 592 C CA . THR A 1 77 ? -28.649 4.600 32.440 1.00 72.88 77 THR A CA 1
ATOM 593 C C . THR A 1 77 ? -28.901 3.308 33.222 1.00 72.88 77 THR A C 1
ATOM 595 O O . THR A 1 77 ? -30.056 2.993 33.503 1.00 72.88 77 THR A O 1
ATOM 598 N N . SER A 1 78 ? -27.866 2.560 33.627 1.00 64.31 78 SER A N 1
ATOM 599 C CA . SER A 1 78 ? -28.033 1.269 34.307 1.00 64.31 78 SER A CA 1
ATOM 600 C C . SER A 1 78 ? -27.648 1.303 35.784 1.00 64.31 78 SER A C 1
ATOM 602 O O . SER A 1 78 ? -26.469 1.370 36.117 1.00 64.31 78 SER A O 1
ATOM 604 N N . GLY A 1 79 ? -28.640 1.188 36.669 1.00 64.31 79 GLY A N 1
ATOM 605 C CA . GLY A 1 79 ? -28.455 1.138 38.126 1.00 64.31 79 GLY A CA 1
ATOM 606 C C . GLY A 1 79 ? -28.359 -0.267 38.742 1.00 64.31 79 GLY A C 1
ATOM 607 O O . GLY A 1 79 ? -28.382 -0.371 39.965 1.00 64.31 79 GLY A O 1
ATOM 608 N N . ASN A 1 80 ? -28.298 -1.350 37.948 1.00 73.81 80 ASN A N 1
ATOM 609 C CA . ASN A 1 80 ? -28.355 -2.731 38.457 1.00 73.81 80 ASN A CA 1
ATOM 610 C C . ASN A 1 80 ? -26.989 -3.471 38.373 1.00 73.81 80 ASN A C 1
ATOM 612 O O . ASN A 1 80 ? -26.491 -3.696 37.267 1.00 73.81 80 ASN A O 1
ATOM 616 N N . PRO A 1 81 ? -26.397 -3.908 39.506 1.00 68.19 81 PRO A N 1
ATOM 617 C CA . PRO A 1 81 ? -25.093 -4.588 39.551 1.00 68.19 81 PRO A CA 1
ATOM 618 C C . PRO A 1 81 ? -25.021 -5.942 38.828 1.00 68.19 81 PRO A C 1
ATOM 620 O O . PRO A 1 81 ? -23.964 -6.296 38.307 1.00 68.19 81 PRO A O 1
ATOM 623 N N . ALA A 1 82 ? -26.117 -6.707 38.772 1.00 71.50 82 ALA A N 1
ATOM 624 C CA . ALA A 1 82 ? -26.124 -8.021 38.117 1.00 71.50 82 ALA A CA 1
ATOM 625 C C . ALA A 1 82 ? -26.024 -7.901 36.584 1.00 71.50 82 ALA A C 1
ATOM 627 O O . ALA A 1 82 ? -25.271 -8.636 35.950 1.00 71.50 82 ALA A O 1
ATOM 628 N N . GLU A 1 83 ? -26.706 -6.916 35.989 1.00 71.88 83 GLU A N 1
ATOM 629 C CA . GLU A 1 83 ? -26.562 -6.602 34.561 1.00 71.88 83 GLU A CA 1
ATOM 630 C C . GLU A 1 83 ? -25.161 -6.085 34.223 1.00 71.88 83 GLU A C 1
ATOM 632 O O . GLU A 1 83 ? -24.663 -6.326 33.125 1.00 71.88 83 GLU A O 1
ATOM 637 N N . ALA A 1 84 ? -24.499 -5.395 35.156 1.00 68.00 84 ALA A N 1
ATOM 638 C CA . ALA A 1 84 ? -23.148 -4.891 34.942 1.00 68.00 84 ALA A CA 1
ATOM 639 C C . ALA A 1 84 ? -22.118 -6.024 34.765 1.00 68.00 84 ALA A C 1
ATOM 641 O O . ALA A 1 84 ? -21.184 -5.868 33.981 1.00 68.00 84 ALA A O 1
ATOM 642 N N . MET A 1 85 ? -22.289 -7.166 35.443 1.00 69.31 85 MET A N 1
ATOM 643 C CA . MET A 1 85 ? -21.370 -8.307 35.335 1.00 69.31 85 MET A CA 1
ATOM 644 C C . MET A 1 85 ? -21.514 -9.050 33.998 1.00 69.31 85 MET A C 1
ATOM 646 O O . MET A 1 85 ? -20.508 -9.313 33.342 1.00 69.31 85 MET A O 1
ATOM 650 N N . THR A 1 86 ? -22.740 -9.328 33.543 1.00 73.81 86 THR A N 1
ATOM 651 C CA . THR A 1 86 ? -22.979 -9.974 32.235 1.00 73.81 86 THR A CA 1
ATOM 652 C C . THR A 1 86 ? -22.477 -9.102 31.082 1.00 73.81 86 THR A C 1
ATOM 654 O O . THR A 1 86 ? -21.813 -9.591 30.169 1.00 73.81 86 THR A O 1
ATOM 657 N N . ARG A 1 87 ? -22.693 -7.781 31.171 1.00 71.56 87 ARG A N 1
ATOM 658 C CA . ARG A 1 87 ? -22.203 -6.821 30.172 1.00 71.56 87 ARG A CA 1
ATOM 659 C C . ARG A 1 87 ? -20.681 -6.773 30.076 1.00 71.56 87 ARG A C 1
ATOM 661 O O . ARG A 1 87 ? -20.169 -6.554 28.987 1.00 71.56 87 ARG A O 1
ATOM 668 N N . GLN A 1 88 ? -19.942 -6.978 31.170 1.00 70.56 88 GLN A N 1
ATOM 669 C CA . GLN A 1 88 ? -18.475 -7.008 31.098 1.00 70.56 88 GLN A CA 1
ATOM 670 C C . GLN A 1 88 ? -17.970 -8.154 30.212 1.00 70.56 88 GLN A C 1
ATOM 672 O O . GLN A 1 88 ? -17.072 -7.936 29.401 1.00 70.56 88 GLN A O 1
ATOM 677 N N . GLY A 1 89 ? -18.569 -9.346 30.313 1.00 76.38 89 GLY A N 1
ATOM 678 C CA . GLY A 1 89 ? -18.207 -10.488 29.467 1.00 76.38 89 GLY A CA 1
ATOM 679 C C . GLY A 1 89 ? -18.494 -10.240 27.983 1.00 76.38 89 GLY A C 1
ATOM 680 O O . GLY A 1 89 ? -17.624 -10.461 27.139 1.00 76.38 89 GLY A O 1
ATOM 681 N N . GLU A 1 90 ? -19.679 -9.709 27.670 1.00 78.75 90 GLU A N 1
ATOM 682 C CA . GLU A 1 90 ? -20.075 -9.374 26.294 1.00 78.75 90 GLU A CA 1
ATOM 683 C C . GLU A 1 90 ? -19.189 -8.282 25.682 1.00 78.75 90 GLU A C 1
ATOM 685 O O . GLU A 1 90 ? -18.756 -8.416 24.538 1.00 78.75 90 GLU A O 1
ATOM 690 N N . LEU A 1 91 ? -18.856 -7.235 26.445 1.00 79.06 91 LEU A N 1
ATOM 691 C CA . LEU A 1 91 ? -17.979 -6.153 25.985 1.00 79.06 91 LEU A CA 1
ATOM 692 C C . LEU A 1 91 ? -16.566 -6.656 25.665 1.00 79.06 91 LEU A C 1
ATOM 694 O O . LEU A 1 91 ? -15.986 -6.254 24.657 1.00 79.06 91 LEU A O 1
ATOM 698 N N . VAL A 1 92 ? -16.019 -7.560 26.484 1.00 79.75 92 VAL A N 1
ATOM 699 C CA . VAL A 1 92 ? -14.702 -8.164 26.227 1.00 79.75 92 VAL A CA 1
ATOM 700 C C . VAL A 1 92 ? -14.741 -9.036 24.973 1.00 79.75 92 VAL A C 1
ATOM 702 O O . VAL A 1 92 ? -13.871 -8.902 24.111 1.00 79.75 92 VAL A O 1
ATOM 705 N N . GLN A 1 93 ? -15.755 -9.895 24.828 1.00 83.62 93 GLN A N 1
ATOM 706 C CA . GLN A 1 93 ? -15.890 -10.751 23.649 1.00 83.62 93 GLN A CA 1
ATOM 707 C C . GLN A 1 93 ? -16.064 -9.924 22.368 1.00 83.62 93 GLN A C 1
ATOM 709 O O . GLN A 1 93 ? -15.402 -10.186 21.361 1.00 83.62 93 GLN A O 1
ATOM 714 N N . GLN A 1 94 ? -16.921 -8.904 22.408 1.00 85.88 94 GLN A N 1
ATOM 715 C CA . GLN A 1 94 ? -17.167 -8.019 21.276 1.00 85.88 94 GLN A CA 1
ATOM 716 C C . GLN A 1 94 ? -15.913 -7.212 20.913 1.00 85.88 94 GLN A C 1
ATOM 718 O O . GLN A 1 94 ? -15.569 -7.122 19.735 1.00 85.88 94 GLN A O 1
ATOM 723 N N . GLY A 1 95 ? -15.185 -6.694 21.907 1.00 83.75 95 GLY A N 1
ATOM 724 C CA . GLY A 1 95 ? -13.925 -5.980 21.697 1.00 83.75 95 GLY A CA 1
ATOM 725 C C . GLY A 1 95 ? -12.851 -6.853 21.044 1.00 83.75 95 GLY A C 1
ATOM 726 O O . GLY A 1 95 ? -12.208 -6.422 20.085 1.00 83.75 95 GLY A O 1
ATOM 727 N N . LEU A 1 96 ? -12.701 -8.105 21.496 1.00 84.06 96 LEU A N 1
ATOM 728 C CA . LEU A 1 96 ? -11.781 -9.068 20.882 1.00 84.06 96 LEU A CA 1
ATOM 729 C C . LEU A 1 96 ? -12.174 -9.378 19.434 1.00 84.06 96 LEU A C 1
ATOM 731 O O . LEU A 1 96 ? -11.321 -9.322 18.550 1.00 84.06 96 LEU A O 1
ATOM 735 N N . GLN A 1 97 ? -13.455 -9.649 19.168 1.00 90.38 97 GLN A N 1
ATOM 736 C CA . GLN A 1 97 ? -13.937 -9.916 17.811 1.00 90.38 97 GLN A CA 1
ATOM 737 C C . GLN A 1 97 ? -13.686 -8.726 16.873 1.00 90.38 97 GLN A C 1
ATOM 739 O O . GLN A 1 97 ? -13.216 -8.913 15.749 1.00 90.38 97 GLN A O 1
ATOM 744 N N . THR A 1 98 ? -13.958 -7.503 17.333 1.00 90.00 98 THR A N 1
ATOM 745 C CA . THR A 1 98 ? -13.687 -6.276 16.574 1.00 90.00 98 THR A CA 1
ATOM 746 C C . THR A 1 98 ? -12.192 -6.114 16.300 1.00 90.00 98 THR A C 1
ATOM 748 O O . THR A 1 98 ? -11.811 -5.841 15.162 1.00 90.00 98 THR A O 1
ATOM 751 N N . ALA A 1 99 ? -11.330 -6.342 17.296 1.00 88.00 99 ALA A N 1
ATOM 752 C CA . ALA A 1 99 ? -9.882 -6.269 17.121 1.00 88.00 99 ALA A CA 1
ATOM 753 C C . ALA A 1 99 ? -9.369 -7.291 16.092 1.00 88.00 99 ALA A C 1
ATOM 755 O O . ALA A 1 99 ? -8.601 -6.925 15.201 1.00 88.00 99 ALA 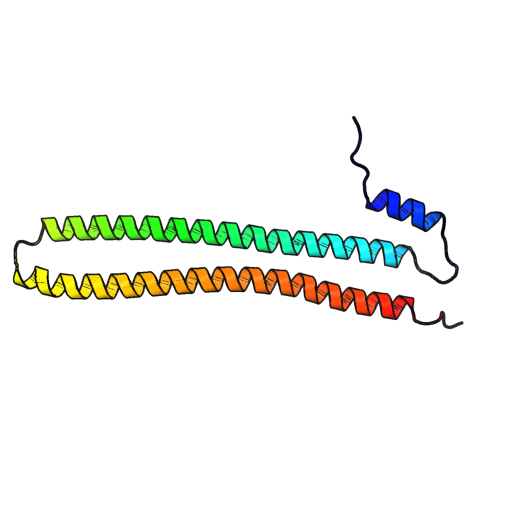A O 1
ATOM 756 N N . PHE A 1 100 ? -9.827 -8.546 16.158 1.00 92.62 100 PHE A N 1
ATOM 757 C CA . PHE A 1 100 ? -9.460 -9.576 15.179 1.00 92.62 100 PHE A CA 1
ATOM 758 C C . PHE A 1 100 ? -9.918 -9.228 13.764 1.00 92.62 100 PHE A C 1
ATOM 760 O O . PHE A 1 100 ? -9.139 -9.372 12.822 1.00 92.62 100 PHE A O 1
ATOM 767 N N . ASN A 1 101 ? -11.143 -8.725 13.609 1.00 93.69 101 ASN A N 1
ATOM 768 C CA . ASN A 1 101 ? -11.656 -8.312 12.305 1.00 93.69 101 ASN A CA 1
ATOM 769 C C . ASN A 1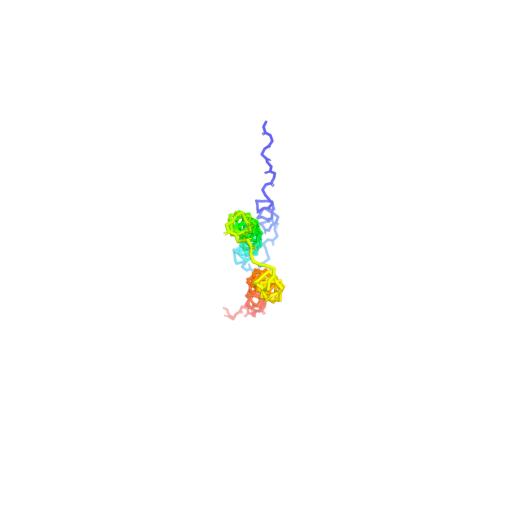 101 ? -10.829 -7.163 11.717 1.00 93.69 101 ASN A C 1
ATOM 771 O O . ASN A 1 101 ? -10.404 -7.247 10.568 1.00 93.69 101 ASN A O 1
ATOM 775 N N . ASN A 1 102 ? -10.518 -6.147 12.525 1.00 93.56 102 ASN A N 1
ATOM 776 C CA . ASN A 1 102 ? -9.683 -5.023 12.106 1.00 93.56 102 ASN A CA 1
ATOM 777 C C . ASN A 1 102 ? -8.276 -5.477 11.685 1.00 93.56 102 ASN A C 1
ATOM 779 O O . ASN A 1 102 ? -7.773 -5.040 10.653 1.00 93.56 102 ASN A O 1
ATOM 783 N N . MET A 1 103 ? -7.644 -6.378 12.449 1.00 91.12 103 MET A N 1
ATOM 784 C CA . MET A 1 103 ? -6.332 -6.932 12.093 1.00 91.12 103 MET A CA 1
ATOM 785 C C . MET A 1 103 ? -6.381 -7.733 10.789 1.00 91.12 103 MET A C 1
ATOM 787 O O . MET A 1 103 ? -5.490 -7.580 9.954 1.00 91.12 103 MET A O 1
ATOM 791 N N . ARG A 1 104 ? -7.422 -8.556 10.596 1.00 94.94 104 ARG A N 1
ATOM 792 C CA . ARG A 1 104 ? -7.615 -9.328 9.362 1.00 94.94 104 ARG A CA 1
ATOM 793 C C . ARG A 1 104 ? -7.758 -8.405 8.154 1.00 94.94 104 ARG A C 1
ATOM 795 O O . ARG A 1 104 ? -7.063 -8.597 7.165 1.00 94.94 104 ARG A O 1
ATOM 802 N N . GLU A 1 105 ? -8.610 -7.389 8.252 1.00 94.44 105 GLU A N 1
ATOM 803 C CA . GLU A 1 105 ? -8.840 -6.439 7.160 1.00 94.44 105 GLU A CA 1
ATOM 804 C C . GLU A 1 105 ? -7.564 -5.668 6.798 1.00 94.44 105 GLU A C 1
ATOM 806 O O . GLU A 1 105 ? -7.209 -5.587 5.624 1.00 94.44 105 GLU A O 1
ATOM 811 N N . LEU A 1 106 ? -6.818 -5.167 7.789 1.00 93.62 106 LEU A N 1
ATOM 812 C CA . LEU A 1 106 ? -5.543 -4.485 7.542 1.00 93.62 106 LEU A CA 1
ATOM 813 C C . LEU A 1 106 ? -4.515 -5.411 6.870 1.00 93.62 106 LEU A C 1
ATOM 815 O O . LEU A 1 106 ? -3.820 -4.989 5.943 1.00 93.62 106 LEU A O 1
ATOM 819 N N . ALA A 1 107 ? -4.432 -6.673 7.304 1.00 93.44 107 ALA A N 1
ATOM 820 C CA . ALA A 1 107 ? -3.540 -7.660 6.701 1.00 93.44 107 ALA A CA 1
ATOM 821 C C . ALA A 1 107 ? -3.926 -7.967 5.246 1.00 93.44 107 ALA A C 1
ATOM 823 O O . ALA A 1 107 ? -3.055 -7.993 4.378 1.00 93.44 107 ALA A O 1
ATOM 824 N N . GLU A 1 108 ? -5.217 -8.136 4.962 1.00 95.12 108 GLU A N 1
ATOM 825 C CA . GLU A 1 108 ? -5.728 -8.374 3.608 1.00 95.12 108 GLU A CA 1
ATOM 826 C C . GLU A 1 108 ? -5.442 -7.197 2.675 1.00 95.12 108 GLU A C 1
ATOM 828 O O . GLU A 1 108 ? -4.990 -7.398 1.548 1.00 95.12 108 GLU A O 1
ATOM 833 N N . MET A 1 109 ? -5.626 -5.964 3.150 1.00 94.12 109 MET A N 1
ATOM 834 C CA . MET A 1 109 ? -5.307 -4.760 2.379 1.00 94.12 109 MET A CA 1
ATOM 835 C C . MET A 1 109 ? -3.813 -4.673 2.050 1.00 94.12 109 MET A C 1
ATOM 837 O O . MET A 1 109 ? -3.442 -4.432 0.899 1.00 94.12 109 MET A O 1
ATOM 841 N N . ALA A 1 110 ? -2.951 -4.919 3.041 1.00 90.94 110 ALA A N 1
ATOM 842 C CA . ALA A 1 110 ? -1.505 -4.905 2.850 1.00 90.94 110 ALA A CA 1
ATOM 843 C C . ALA A 1 110 ? -1.033 -6.024 1.909 1.00 90.94 110 ALA A C 1
ATOM 845 O O . ALA A 1 110 ? -0.176 -5.786 1.056 1.00 90.94 110 ALA A O 1
ATOM 846 N N . GLN A 1 111 ? -1.584 -7.234 2.042 1.00 95.00 111 GLN A N 1
ATOM 847 C CA . GLN A 1 111 ? -1.263 -8.360 1.163 1.00 95.00 111 GLN A CA 1
ATOM 848 C C . GLN A 1 111 ? -1.722 -8.102 -0.270 1.00 95.00 111 GLN A C 1
ATOM 850 O O . GLN A 1 111 ? -0.960 -8.347 -1.204 1.00 95.00 111 GLN A O 1
ATOM 855 N N . LYS A 1 112 ? -2.933 -7.568 -0.452 1.00 95.25 112 LYS A N 1
ATOM 856 C CA . LYS A 1 112 ? -3.485 -7.261 -1.773 1.00 95.25 112 LYS A CA 1
ATOM 857 C C . LYS A 1 112 ? -2.630 -6.240 -2.522 1.00 95.25 112 LYS A C 1
ATOM 859 O O . LYS A 1 112 ? -2.228 -6.516 -3.646 1.00 95.25 112 LYS A O 1
ATOM 864 N N . SER A 1 113 ? -2.294 -5.113 -1.889 1.00 92.94 113 SER A N 1
ATOM 865 C CA . SER A 1 113 ? -1.462 -4.075 -2.520 1.00 92.94 113 SER A CA 1
ATOM 866 C C . SER A 1 113 ? -0.084 -4.614 -2.930 1.00 92.94 113 SER A C 1
ATOM 868 O O . SER A 1 113 ? 0.370 -4.374 -4.049 1.00 92.94 113 SER A O 1
ATOM 870 N N . GLN A 1 114 ? 0.553 -5.418 -2.070 1.00 91.19 114 GLN A N 1
ATOM 871 C CA . GLN A 1 114 ? 1.835 -6.054 -2.391 1.00 91.19 114 GLN A CA 1
ATOM 872 C C . GLN A 1 114 ? 1.718 -7.058 -3.543 1.00 91.19 114 GLN A C 1
ATOM 874 O O . GLN A 1 114 ? 2.562 -7.061 -4.439 1.00 91.19 114 GLN A O 1
ATOM 879 N N . ALA A 1 115 ? 0.678 -7.895 -3.540 1.00 96.44 115 ALA A N 1
ATOM 880 C CA . ALA A 1 115 ? 0.450 -8.884 -4.588 1.00 96.44 115 ALA A CA 1
ATOM 881 C C . ALA A 1 115 ? 0.177 -8.224 -5.948 1.00 96.44 115 ALA A C 1
ATOM 883 O O . ALA A 1 115 ? 0.730 -8.657 -6.957 1.00 96.44 115 ALA A O 1
ATOM 884 N N . GLU A 1 116 ? -0.626 -7.160 -5.980 1.00 96.00 116 GLU A N 1
ATOM 885 C CA . GLU A 1 116 ? -0.937 -6.411 -7.201 1.00 96.00 116 GLU A CA 1
ATOM 886 C C . GLU A 1 116 ? 0.303 -5.701 -7.763 1.00 96.00 116 GLU A C 1
ATOM 888 O O . GLU A 1 116 ? 0.589 -5.821 -8.956 1.00 96.00 116 GLU A O 1
ATOM 893 N N . ALA A 1 117 ? 1.094 -5.038 -6.912 1.00 94.75 117 ALA A N 1
ATOM 894 C CA . ALA A 1 117 ? 2.343 -4.404 -7.334 1.00 94.75 117 ALA A CA 1
ATOM 895 C C . ALA A 1 117 ? 3.350 -5.434 -7.879 1.00 94.75 117 ALA A C 1
ATOM 897 O O . ALA A 1 117 ? 3.962 -5.217 -8.929 1.00 94.75 117 ALA A O 1
ATOM 898 N N . LEU A 1 118 ? 3.487 -6.586 -7.210 1.00 93.94 118 LEU A N 1
ATOM 899 C CA . LEU A 1 118 ? 4.358 -7.665 -7.673 1.00 93.94 118 LEU A CA 1
ATOM 900 C C . LEU A 1 118 ? 3.872 -8.251 -9.001 1.00 93.94 118 LEU A C 1
ATOM 902 O O . LEU A 1 118 ? 4.685 -8.468 -9.894 1.00 93.94 118 LEU A O 1
ATOM 906 N N . ALA A 1 119 ? 2.563 -8.448 -9.172 1.00 96.81 119 ALA A N 1
ATOM 907 C CA . ALA A 1 119 ? 1.996 -8.962 -10.415 1.00 96.81 119 ALA A CA 1
ATOM 908 C C . ALA A 1 119 ? 2.316 -8.058 -11.619 1.00 96.81 119 ALA A C 1
ATOM 910 O O . ALA A 1 119 ? 2.635 -8.568 -12.695 1.00 96.81 119 ALA A O 1
ATOM 911 N N . VAL A 1 120 ? 2.295 -6.730 -11.443 1.00 96.56 120 VAL A N 1
ATOM 912 C CA . VAL A 1 120 ? 2.700 -5.771 -12.488 1.00 96.56 120 VAL A CA 1
ATOM 913 C C . VAL A 1 120 ? 4.170 -5.959 -12.870 1.00 96.56 120 VAL A C 1
ATOM 915 O O . VAL A 1 120 ? 4.490 -6.066 -14.057 1.00 96.56 120 VAL A O 1
ATOM 918 N N . ILE A 1 121 ? 5.059 -6.056 -11.879 1.00 93.31 121 ILE A N 1
ATOM 919 C CA . ILE A 1 121 ? 6.499 -6.239 -12.109 1.00 93.31 121 ILE A CA 1
ATOM 920 C C . ILE A 1 121 ? 6.780 -7.596 -12.766 1.00 93.31 121 ILE A C 1
ATOM 922 O O . ILE A 1 121 ? 7.516 -7.659 -13.751 1.00 93.31 121 ILE A O 1
ATOM 926 N N . THR A 1 122 ? 6.169 -8.677 -12.274 1.00 94.56 122 THR A N 1
ATOM 927 C CA . THR A 1 122 ? 6.318 -10.027 -12.833 1.00 94.56 122 THR A CA 1
ATOM 928 C C . THR A 1 122 ? 5.855 -10.073 -14.283 1.00 94.56 122 THR A C 1
ATOM 930 O O . THR A 1 122 ? 6.604 -10.526 -15.148 1.00 94.56 122 THR A O 1
ATOM 933 N N . LYS A 1 123 ? 4.671 -9.524 -14.581 1.00 96.12 123 LYS A N 1
ATOM 934 C CA . LYS A 1 123 ? 4.160 -9.435 -15.952 1.00 96.12 123 LYS A CA 1
ATOM 935 C C . LYS A 1 123 ? 5.123 -8.672 -16.857 1.00 96.12 123 LYS A C 1
ATOM 937 O O . LYS A 1 123 ? 5.356 -9.083 -17.995 1.00 96.12 123 LYS A O 1
ATOM 942 N N . ARG A 1 124 ? 5.703 -7.571 -16.370 1.00 95.94 124 ARG A N 1
ATOM 943 C CA . ARG A 1 124 ? 6.681 -6.820 -17.158 1.00 95.94 124 ARG A CA 1
ATOM 944 C C . ARG A 1 124 ? 7.943 -7.641 -17.409 1.00 95.94 124 ARG A C 1
ATOM 946 O O . ARG A 1 124 ? 8.392 -7.680 -18.549 1.00 95.94 124 ARG A O 1
ATOM 953 N N . ALA A 1 125 ? 8.459 -8.347 -16.405 1.00 93.12 125 ALA A N 1
ATOM 954 C CA . ALA A 1 125 ? 9.625 -9.215 -16.559 1.00 93.12 125 ALA A CA 1
ATOM 955 C C . ALA A 1 125 ? 9.393 -10.328 -17.601 1.00 93.12 125 ALA A C 1
ATOM 957 O O . ALA A 1 125 ? 10.254 -10.573 -18.446 1.00 93.12 125 ALA A O 1
ATOM 958 N N . GLU A 1 126 ? 8.215 -10.959 -17.603 1.00 94.94 126 GLU A N 1
ATOM 959 C CA . GLU A 1 126 ? 7.830 -11.947 -18.621 1.00 94.94 126 GLU A CA 1
ATOM 960 C C . GLU A 1 126 ? 7.824 -11.342 -20.032 1.00 94.94 126 GLU A C 1
ATOM 962 O O . GLU A 1 126 ? 8.361 -11.931 -20.976 1.00 94.94 126 GLU A O 1
ATOM 967 N N . GLN A 1 127 ? 7.270 -10.134 -20.173 1.00 92.44 127 GLN A N 1
ATOM 968 C CA . GLN A 1 127 ? 7.281 -9.395 -21.433 1.00 92.44 127 GLN A CA 1
ATOM 969 C C . GLN A 1 127 ? 8.707 -9.029 -21.866 1.00 92.44 127 GLN A C 1
ATOM 971 O O . GLN A 1 127 ? 9.031 -9.202 -23.038 1.00 92.44 127 GLN A O 1
ATOM 976 N N . SER A 1 128 ? 9.580 -8.596 -20.950 1.00 89.75 128 SER A N 1
ATOM 977 C CA . SER A 1 128 ? 10.986 -8.294 -21.250 1.00 89.75 128 SER A CA 1
ATOM 978 C C . SER A 1 128 ? 11.729 -9.527 -21.768 1.00 89.75 128 SER A C 1
ATOM 980 O O . SER A 1 128 ? 12.514 -9.428 -22.710 1.00 89.75 128 SER A O 1
ATOM 982 N N . ILE A 1 129 ? 11.462 -10.711 -21.203 1.00 91.31 129 ILE A N 1
ATOM 983 C CA . ILE A 1 129 ? 12.042 -11.977 -21.676 1.00 91.31 129 ILE A CA 1
ATOM 984 C C . ILE A 1 129 ? 11.534 -12.315 -23.085 1.00 91.31 129 ILE A C 1
ATOM 986 O O . ILE A 1 129 ? 12.310 -12.774 -23.927 1.00 91.31 129 ILE A O 1
ATOM 990 N N . ALA A 1 130 ? 10.247 -12.101 -23.366 1.00 89.62 130 ALA A N 1
ATOM 991 C CA . ALA A 1 130 ? 9.680 -12.319 -24.697 1.00 89.62 130 ALA A CA 1
ATOM 992 C C . ALA A 1 130 ? 10.264 -11.346 -25.740 1.00 89.62 130 ALA A C 1
ATOM 994 O O . ALA A 1 130 ? 10.637 -11.771 -26.836 1.00 89.62 130 ALA A O 1
ATOM 995 N N . GLU A 1 131 ? 10.411 -10.071 -25.375 1.00 86.38 131 GLU A N 1
ATOM 996 C CA . GLU A 1 131 ? 11.037 -9.031 -26.197 1.00 86.38 131 GLU A CA 1
ATOM 997 C C . GLU A 1 131 ? 12.507 -9.382 -26.486 1.00 86.38 131 GLU A C 1
ATOM 999 O O . GLU A 1 131 ? 12.904 -9.425 -27.652 1.00 86.38 131 GLU A O 1
ATOM 1004 N N . ALA A 1 132 ? 13.290 -9.775 -25.474 1.00 85.06 132 ALA A N 1
ATOM 1005 C CA . ALA A 1 132 ? 14.676 -10.221 -25.652 1.00 85.06 132 ALA A CA 1
ATOM 1006 C C . ALA A 1 132 ? 14.788 -11.431 -26.599 1.00 85.06 132 ALA A C 1
ATOM 1008 O O . ALA A 1 132 ? 15.633 -11.448 -27.492 1.00 85.06 132 ALA A O 1
ATOM 1009 N N . LYS A 1 133 ? 13.892 -12.420 -26.472 1.00 83.75 133 LYS A N 1
ATOM 1010 C CA . LYS A 1 133 ? 13.841 -13.569 -27.392 1.00 83.75 133 LYS A CA 1
ATOM 1011 C C . LYS A 1 133 ? 13.523 -13.155 -28.828 1.00 83.75 133 LYS A C 1
ATOM 1013 O O . LYS A 1 133 ? 14.036 -13.778 -29.752 1.00 83.75 133 LYS A O 1
ATOM 1018 N N . SER A 1 134 ? 12.680 -12.141 -29.029 1.00 81.44 134 SER A N 1
ATOM 1019 C CA . SER A 1 134 ? 12.367 -11.633 -30.370 1.00 81.44 134 SER A CA 1
ATOM 1020 C C . SER A 1 134 ? 13.557 -10.918 -31.013 1.00 81.44 134 SER A C 1
ATOM 1022 O O . SER A 1 134 ? 13.817 -11.145 -32.190 1.00 81.44 134 SER A O 1
ATOM 1024 N N . LEU A 1 135 ? 14.337 -10.173 -30.221 1.00 73.56 135 LEU A N 1
ATOM 1025 C CA . LEU A 1 135 ? 15.562 -9.499 -30.664 1.00 73.56 135 LEU A CA 1
ATOM 1026 C C . LEU A 1 135 ? 16.699 -10.481 -30.998 1.00 73.56 135 LEU A C 1
ATOM 1028 O O . LEU A 1 135 ? 17.560 -10.164 -31.809 1.00 73.56 135 LEU A O 1
ATOM 1032 N N . MET A 1 136 ? 16.709 -11.675 -30.392 1.00 68.12 136 MET A N 1
ATOM 1033 C CA . MET A 1 136 ? 17.716 -12.720 -30.642 1.00 68.12 136 MET A CA 1
ATOM 1034 C C . MET A 1 136 ? 17.368 -13.669 -31.799 1.00 68.12 136 MET A C 1
ATOM 1036 O O . MET A 1 136 ? 18.192 -14.517 -32.150 1.00 68.12 136 MET A O 1
ATOM 1040 N N . LYS A 1 137 ? 16.169 -13.583 -32.396 1.00 62.97 137 LYS A N 1
ATOM 1041 C CA . LYS A 1 137 ? 15.861 -14.390 -33.583 1.00 62.97 137 LYS A CA 1
ATOM 1042 C C . LYS A 1 137 ? 16.713 -13.877 -34.750 1.00 62.97 137 LYS A C 1
ATOM 1044 O O . LYS A 1 137 ? 16.634 -12.690 -35.058 1.00 62.97 137 LYS A O 1
ATOM 1049 N N . PRO A 1 138 ? 17.519 -14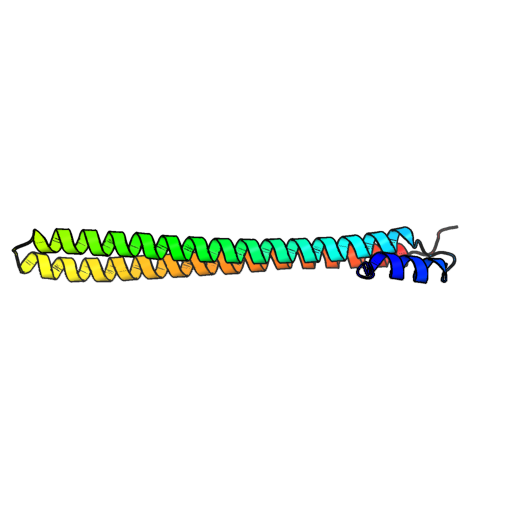.735 -35.403 1.00 52.28 138 PRO A N 1
ATOM 1050 C CA . PRO A 1 138 ? 18.323 -14.312 -36.539 1.00 52.28 138 PRO A CA 1
ATOM 1051 C C . PRO A 1 138 ? 17.387 -13.782 -37.624 1.00 52.28 138 PRO A C 1
ATOM 1053 O O . PRO A 1 138 ? 16.376 -14.422 -37.926 1.00 52.28 138 PRO A O 1
ATOM 1056 N N . GLY A 1 139 ? 17.716 -12.612 -38.179 1.00 52.53 139 GLY A N 1
ATOM 1057 C CA . GLY A 1 139 ? 17.027 -12.045 -39.333 1.00 52.53 139 GLY A CA 1
ATOM 1058 C C . GLY A 1 139 ? 16.907 -13.108 -40.420 1.00 52.53 139 GLY A C 1
ATOM 1059 O O . GLY A 1 139 ? 17.899 -13.536 -41.009 1.00 52.53 139 GLY A O 1
ATOM 1060 N N . GLY A 1 140 ? 15.692 -13.615 -40.606 1.00 44.91 140 GLY A N 1
ATOM 1061 C CA . GLY A 1 140 ? 15.396 -14.616 -41.611 1.00 44.91 140 GLY A CA 1
ATOM 1062 C C . GLY A 1 140 ? 15.336 -13.954 -42.978 1.00 44.91 140 GLY A C 1
ATOM 1063 O O . GLY A 1 140 ? 14.280 -13.440 -43.318 1.00 44.91 140 GLY A O 1
ATOM 1064 N N . LYS A 1 141 ? 16.448 -14.072 -43.717 1.00 34.19 141 LYS A N 1
ATOM 1065 C CA . LYS A 1 141 ? 16.680 -13.694 -45.125 1.00 34.19 141 LYS A CA 1
ATOM 1066 C C . LYS A 1 141 ? 16.596 -12.210 -45.474 1.00 34.19 141 LYS A C 1
ATOM 1068 O O . LYS A 1 141 ? 15.528 -11.595 -45.299 1.00 34.19 141 LYS A O 1
#

pLDDT: mean 81.9, std 14.07, range [34.19, 96.81]

Nearest PDB structures (foldseek):
  4ke2-assembly1_A  TM=8.368E-01  e=3.968E+00  Pseudopleuronectes americanus
  6nct-assembly1_B  TM=4.004E-01  e=1.151E+00  Homo sapiens
  5xgj-assembly1_B  TM=3.568E-01  e=7.460E-01  Homo sapiens
  5j0l-assembly3_F  TM=3.319E-01  e=1.151E+00  synthetic construct

Sequence (141 aa):
MATAPNPFTDITKLLEQYKLPGVDMTSIIEARRKDIEALAEANRIAYEGMQALVQKQTEILSKSMQEIQATAQKMATSGNPAEAMTRQGELVQQGLQTAFNNMRELAEMAQKSQAEALAVITKRAEQSIAEAKSLMKPGGK